Protein AF-A0A3D5PL58-F1 (afdb_monomer)

Mean predicted aligned error: 9.34 Å

Secondary structure (DSSP, 8-state):
-HHHHHHHTT----HHHHHHHHHHHHHSHHHHHHHHHHHHHHHS---HHHHHHHHHHHHHHHHHHHHHHHHHHHHHHH-GGGGG--SHHHHHHHHHHHHHHHHHHTT---SGGG--

Foldseek 3Di:
DVVVVCVVVVDPDDVVVVVVVVVCCCVDLVVVLQVQLVCLCVVQVDDSVLSSLQCSLVSLVVCCVPCLQVLLVVLCVVPVVLVPDPDSSRSSNVSSVVSLVVCVVVVGDNDSVPRD

pLDDT: mean 76.66, std 20.45, range [33.31, 96.81]

Radius of gyration: 14.79 Å; Cα contacts (8 Å, |Δi|>4): 94; chains: 1; bounding box: 34×36×33 Å

Nearest PDB structures (foldseek):
  3bfj-assembly1_A  TM=9.060E-01  e=1.067E-02  Klebsiella pneumoniae
  7w9x-assembly1_A  TM=8.731E-01  e=1.109E-01  Bacillus spizizenii ATCC 6633 = JCM 2499
  7w9x-assembly1_B  TM=8.787E-01  e=2.181E-01  Bacillus spizizenii ATCC 6633 = JCM 2499
  7w9y-assembly1_B  TM=8.639E-01  e=4.073E-01  Bacillus spizizenii ATCC 6633 = JCM 2499

Structure (mmCIF, N/CA/C/O backbone):
data_AF-A0A3D5PL58-F1
#
_entry.id   AF-A0A3D5PL58-F1
#
loop_
_atom_site.group_PDB
_atom_site.id
_atom_site.type_symbol
_atom_site.label_atom_id
_atom_site.label_alt_id
_atom_site.label_comp_id
_atom_site.label_asym_id
_atom_site.label_entity_id
_atom_site.label_seq_id
_atom_site.pdbx_PDB_ins_code
_atom_site.Cartn_x
_atom_site.Cartn_y
_atom_site.Cartn_z
_atom_site.occupancy
_atom_site.B_iso_or_equiv
_atom_site.auth_seq_id
_atom_site.auth_comp_id
_atom_site.auth_asym_id
_atom_site.auth_atom_id
_atom_site.pdbx_PDB_model_num
ATOM 1 N N . VAL A 1 1 ? 6.562 4.966 -2.902 1.00 44.72 1 VAL A N 1
ATOM 2 C CA . VAL A 1 1 ? 5.781 5.436 -1.732 1.00 44.72 1 VAL A CA 1
ATOM 3 C C . VAL A 1 1 ? 6.368 6.719 -1.146 1.00 44.72 1 VAL A C 1
ATOM 5 O O . VAL A 1 1 ? 5.681 7.721 -1.229 1.00 44.72 1 VAL A O 1
ATOM 8 N N . ALA A 1 2 ? 7.645 6.760 -0.727 1.00 33.31 2 ALA A N 1
ATOM 9 C CA . ALA A 1 2 ? 8.344 7.997 -0.308 1.00 33.31 2 ALA A CA 1
ATOM 10 C C . ALA A 1 2 ? 8.188 9.157 -1.306 1.00 33.31 2 ALA A C 1
ATOM 12 O O . ALA A 1 2 ? 7.722 10.236 -0.973 1.00 33.31 2 ALA A O 1
ATOM 13 N N . LYS A 1 3 ? 8.492 8.880 -2.580 1.00 33.59 3 LYS A N 1
ATOM 14 C CA . LYS A 1 3 ? 8.350 9.855 -3.666 1.00 33.59 3 LYS A CA 1
ATOM 15 C C . LYS A 1 3 ? 6.899 10.211 -3.982 1.00 33.59 3 LYS A C 1
ATOM 17 O O . LYS A 1 3 ? 6.665 11.304 -4.456 1.00 33.59 3 LYS A O 1
ATOM 22 N N . LEU A 1 4 ? 5.934 9.327 -3.722 1.00 35.69 4 LEU A N 1
ATOM 23 C CA . LEU A 1 4 ? 4.521 9.623 -3.981 1.00 35.69 4 LEU A CA 1
ATOM 24 C C . LEU A 1 4 ? 3.960 10.559 -2.895 1.00 35.69 4 LEU A C 1
ATOM 26 O O . LEU A 1 4 ? 3.236 11.488 -3.217 1.00 35.69 4 LEU A O 1
ATOM 30 N N . VAL A 1 5 ? 4.370 10.362 -1.636 1.00 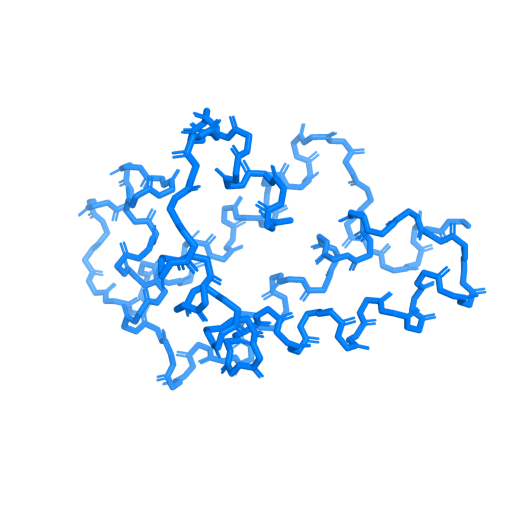39.84 5 VAL A N 1
ATOM 31 C CA . VAL A 1 5 ? 4.042 11.243 -0.501 1.00 39.84 5 VAL A CA 1
ATOM 32 C C . VAL A 1 5 ? 4.743 12.602 -0.638 1.00 39.84 5 VAL A C 1
ATOM 34 O O . VAL A 1 5 ? 4.081 13.629 -0.558 1.00 39.84 5 VAL A O 1
ATOM 37 N N . ALA A 1 6 ? 6.035 12.621 -0.986 1.00 36.25 6 ALA A N 1
ATOM 38 C CA . ALA A 1 6 ? 6.788 13.860 -1.21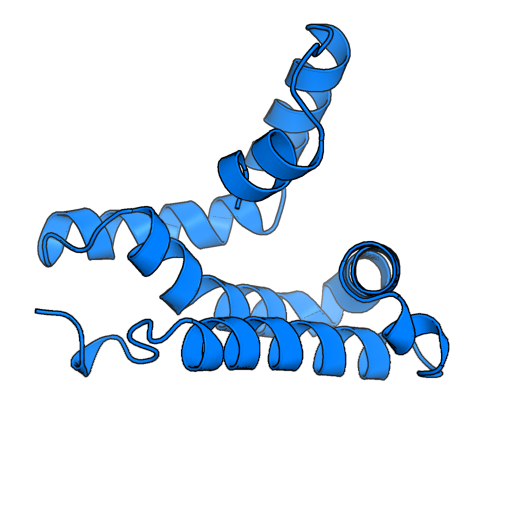4 1.00 36.25 6 ALA A CA 1
ATOM 39 C C . ALA A 1 6 ? 6.300 14.664 -2.442 1.00 36.25 6 ALA A C 1
ATOM 41 O O . ALA A 1 6 ? 6.346 15.892 -2.440 1.00 36.25 6 ALA A O 1
ATOM 42 N N . ILE A 1 7 ? 5.803 13.990 -3.490 1.00 36.81 7 ILE A N 1
ATOM 43 C CA . ILE A 1 7 ? 5.189 14.648 -4.659 1.00 36.81 7 ILE A CA 1
ATOM 44 C C . ILE A 1 7 ? 3.807 15.221 -4.314 1.00 36.81 7 ILE A C 1
ATOM 46 O O . ILE A 1 7 ? 3.477 16.306 -4.786 1.00 36.81 7 ILE A O 1
ATOM 50 N N . LEU A 1 8 ? 3.012 14.543 -3.477 1.00 37.31 8 LEU A N 1
ATOM 51 C CA . LEU A 1 8 ? 1.713 15.054 -3.018 1.00 37.31 8 LEU A CA 1
ATOM 52 C C . LEU A 1 8 ? 1.845 16.230 -2.035 1.00 37.31 8 LEU A C 1
ATOM 54 O O . LEU A 1 8 ? 0.922 17.033 -1.937 1.00 37.31 8 LEU A O 1
ATOM 58 N N . GLN A 1 9 ? 2.982 16.356 -1.343 1.00 41.22 9 GLN A N 1
ATOM 59 C CA . GLN A 1 9 ? 3.235 17.425 -0.370 1.00 41.22 9 GLN A CA 1
ATOM 60 C C . GLN A 1 9 ? 4.055 18.613 -0.895 1.00 41.22 9 GLN A C 1
ATOM 62 O O . GLN A 1 9 ? 4.304 19.531 -0.124 1.00 41.22 9 GLN A O 1
ATOM 67 N N . GLY A 1 10 ? 4.425 18.662 -2.182 1.00 34.12 10 GLY A N 1
ATOM 68 C CA . GLY A 1 10 ? 5.046 19.857 -2.776 1.00 34.12 10 GLY A CA 1
ATOM 69 C C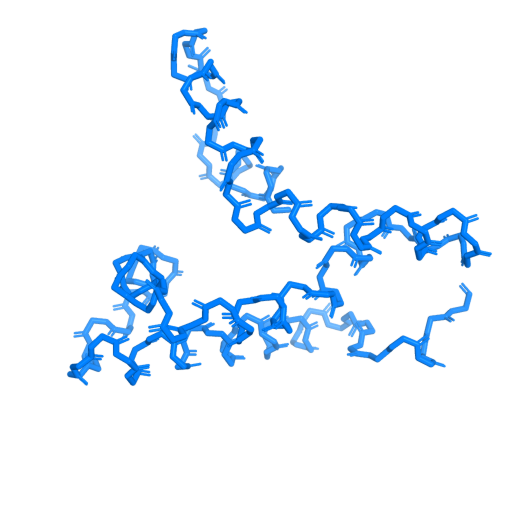 . GLY A 1 10 ? 6.299 20.318 -2.019 1.00 34.12 10 GLY A C 1
ATOM 70 O O . GLY A 1 10 ? 6.303 21.377 -1.404 1.00 34.12 10 GLY A O 1
ATOM 71 N N . SER A 1 11 ? 7.344 19.490 -2.046 1.00 51.19 11 SER A N 1
ATOM 72 C CA . SER A 1 11 ? 8.560 19.594 -1.229 1.00 51.19 11 SER A CA 1
ATOM 73 C C . SER A 1 11 ? 9.138 21.009 -1.026 1.00 51.19 11 SER A C 1
ATOM 75 O O . SER A 1 11 ? 9.690 21.611 -1.953 1.00 51.19 11 SER A O 1
ATOM 77 N N . SER A 1 12 ? 9.146 21.437 0.238 1.00 44.56 12 SER A N 1
ATOM 78 C CA . SER A 1 12 ? 10.031 22.457 0.818 1.00 44.56 12 SER A CA 1
ATOM 79 C C . SER A 1 12 ? 10.525 21.998 2.203 1.00 44.56 12 SER A C 1
ATOM 81 O O . SER A 1 12 ? 10.328 22.699 3.192 1.00 44.56 12 SER A O 1
ATOM 83 N N . GLU A 1 13 ? 11.065 20.778 2.303 1.00 51.41 13 GLU A N 1
ATOM 84 C CA . GLU A 1 13 ? 11.281 20.116 3.601 1.00 51.41 13 GLU A CA 1
ATOM 85 C C . GLU A 1 13 ? 12.497 20.618 4.392 1.00 51.41 13 GLU A C 1
ATOM 87 O O . GLU A 1 13 ? 13.584 20.847 3.852 1.00 51.41 13 GLU A O 1
ATOM 92 N N . ASP A 1 14 ? 12.262 20.724 5.702 1.00 50.09 14 ASP A N 1
ATOM 93 C CA . ASP A 1 14 ? 13.207 20.994 6.780 1.00 50.09 14 ASP A CA 1
ATOM 94 C C . ASP A 1 14 ? 13.968 19.707 7.163 1.00 50.09 14 ASP A C 1
ATOM 96 O O . ASP A 1 14 ? 13.414 18.604 7.190 1.00 50.09 14 ASP A O 1
ATOM 100 N N . LEU A 1 15 ? 15.264 19.830 7.445 1.00 43.72 15 LEU A N 1
ATOM 101 C CA . LEU A 1 15 ? 16.180 18.694 7.601 1.00 43.72 15 LEU A CA 1
ATOM 102 C C . LEU A 1 15 ? 15.921 17.879 8.881 1.00 43.72 15 LEU A C 1
ATOM 104 O O . LEU A 1 15 ? 16.227 16.684 8.909 1.00 43.72 15 LEU A O 1
ATOM 108 N N . ASP A 1 16 ? 15.316 18.483 9.905 1.00 44.62 16 ASP A N 1
ATOM 109 C CA . ASP A 1 16 ? 14.930 17.792 11.144 1.00 44.62 16 ASP A CA 1
ATOM 110 C C . ASP A 1 16 ? 13.690 16.899 10.948 1.00 44.62 16 ASP A C 1
ATOM 112 O O . ASP A 1 16 ? 13.608 15.796 11.500 1.00 44.62 16 ASP A O 1
ATOM 116 N N . GLU A 1 17 ? 12.761 17.314 10.083 1.00 47.84 17 GLU A N 1
ATOM 117 C CA . GLU A 1 17 ? 11.598 16.512 9.690 1.00 47.84 17 GLU A CA 1
ATOM 118 C C . GLU A 1 17 ? 12.040 15.347 8.788 1.00 47.84 17 GLU A C 1
ATOM 120 O O . GLU A 1 17 ? 11.651 14.198 9.010 1.00 47.84 17 GLU A O 1
ATOM 125 N N . ALA A 1 18 ? 12.981 15.600 7.871 1.00 41.78 18 ALA A N 1
ATOM 126 C CA . ALA A 1 18 ? 13.606 14.574 7.036 1.00 41.78 18 ALA A CA 1
ATOM 127 C C . ALA A 1 18 ? 14.379 13.512 7.848 1.00 41.78 18 ALA A C 1
ATOM 129 O O . ALA A 1 18 ? 14.377 12.334 7.481 1.00 41.78 18 ALA A O 1
ATOM 130 N N . TRP A 1 19 ? 15.012 13.881 8.969 1.00 37.53 19 TRP A N 1
ATOM 131 C CA . TRP A 1 19 ? 15.673 12.922 9.865 1.00 37.53 19 TRP A CA 1
ATOM 132 C C . TRP A 1 19 ? 14.665 12.042 10.618 1.00 37.53 19 TRP A C 1
ATOM 134 O O . TRP A 1 19 ? 14.857 10.825 10.720 1.00 37.53 19 TRP A O 1
ATOM 144 N N . GLY A 1 20 ? 13.560 12.631 11.090 1.00 42.19 20 GLY A N 1
ATOM 145 C CA . GLY A 1 20 ? 12.433 11.899 11.678 1.00 42.19 20 GLY A CA 1
ATOM 146 C C . GLY A 1 20 ? 11.784 10.934 10.682 1.00 42.19 20 GLY A C 1
ATOM 147 O O . GLY A 1 20 ? 11.534 9.773 11.014 1.00 42.19 20 GLY A O 1
ATOM 148 N N . VAL A 1 21 ? 11.619 11.367 9.428 1.00 49.22 21 VAL A N 1
ATOM 149 C CA . VAL A 1 21 ? 11.182 10.521 8.311 1.00 49.22 21 VAL A CA 1
ATOM 150 C C . VAL A 1 21 ? 12.210 9.419 8.037 1.00 49.22 21 VAL A C 1
ATOM 152 O O . VAL A 1 21 ? 11.822 8.267 7.900 1.00 49.22 21 VAL A O 1
ATOM 155 N N . GLY A 1 22 ? 13.514 9.702 8.038 1.00 44.72 22 GLY A N 1
ATOM 156 C CA . GLY A 1 22 ? 14.570 8.703 7.828 1.00 44.72 22 GLY A CA 1
ATOM 157 C C . GLY A 1 22 ? 14.612 7.602 8.898 1.00 44.72 22 GLY A C 1
ATOM 158 O O . GLY A 1 22 ? 14.728 6.418 8.575 1.00 44.72 22 GLY A O 1
ATOM 159 N N . GLN A 1 23 ? 14.449 7.968 10.173 1.00 38.16 23 GLN A N 1
ATOM 160 C CA . GLN A 1 23 ? 14.347 7.013 11.286 1.00 38.16 23 GLN A CA 1
ATOM 161 C C . GLN A 1 23 ? 13.031 6.231 11.263 1.00 38.16 23 GLN A C 1
ATOM 163 O O . GLN A 1 23 ? 13.021 5.029 11.551 1.00 38.16 23 GLN A O 1
ATOM 168 N N . ALA A 1 24 ? 11.933 6.879 10.862 1.00 46.94 24 ALA A N 1
ATOM 169 C CA . ALA A 1 24 ? 10.683 6.192 10.586 1.00 46.94 24 ALA A CA 1
ATOM 170 C C . ALA A 1 24 ? 10.873 5.196 9.433 1.00 46.94 24 ALA A C 1
ATOM 172 O O . ALA A 1 24 ? 10.500 4.046 9.583 1.00 46.94 24 ALA A O 1
ATOM 173 N N . PHE A 1 25 ? 11.538 5.553 8.333 1.00 48.28 25 PHE A N 1
ATOM 174 C CA . PHE A 1 25 ? 11.816 4.660 7.199 1.00 48.28 25 PHE A CA 1
ATOM 175 C C . PHE A 1 25 ? 12.601 3.403 7.588 1.00 48.28 25 PHE A C 1
ATOM 177 O O . PHE A 1 25 ? 12.299 2.327 7.074 1.00 48.28 25 PHE A O 1
ATOM 184 N N . ALA A 1 26 ? 13.575 3.528 8.493 1.00 42.75 26 ALA A N 1
ATOM 185 C CA . ALA A 1 26 ? 14.383 2.406 8.967 1.00 42.75 26 ALA A CA 1
ATOM 186 C C . ALA A 1 26 ? 13.598 1.417 9.854 1.00 42.75 26 ALA A C 1
ATOM 188 O O . ALA A 1 26 ? 13.935 0.235 9.877 1.00 42.75 26 ALA A O 1
ATOM 189 N N . ASN A 1 27 ? 12.548 1.879 10.548 1.00 41.88 27 ASN A N 1
ATOM 190 C CA . ASN A 1 27 ? 11.771 1.086 11.517 1.00 41.88 27 ASN A CA 1
ATOM 191 C C . ASN A 1 27 ? 10.301 0.836 11.108 1.00 41.88 27 ASN A C 1
ATOM 193 O O . ASN A 1 27 ? 9.576 0.119 11.791 1.00 41.88 27 ASN A O 1
ATOM 197 N N . SER A 1 28 ? 9.837 1.438 10.013 1.00 53.88 28 SER A N 1
ATOM 198 C CA . SER A 1 28 ? 8.453 1.392 9.523 1.00 53.88 28 SER A CA 1
ATOM 199 C C . SER A 1 28 ? 8.244 0.217 8.561 1.00 53.88 28 SER A C 1
ATOM 201 O O . SER A 1 28 ? 9.218 -0.272 7.983 1.00 53.88 28 SER A O 1
ATOM 203 N N . PRO A 1 29 ? 6.992 -0.215 8.292 1.00 51.97 29 PRO A N 1
ATOM 204 C CA . PRO A 1 29 ? 6.633 -1.116 7.186 1.00 51.97 29 PRO A CA 1
ATOM 205 C C . PRO A 1 29 ? 7.364 -0.845 5.861 1.00 51.97 29 PRO A C 1
ATOM 207 O O . PRO A 1 29 ? 7.569 -1.764 5.069 1.00 51.97 29 PRO A O 1
ATOM 210 N N . VAL A 1 30 ? 7.821 0.388 5.632 1.00 60.41 30 VAL A N 1
ATOM 211 C CA . VAL A 1 30 ? 8.650 0.751 4.483 1.00 60.41 30 VAL A CA 1
ATOM 212 C C . VAL A 1 30 ? 9.971 -0.033 4.406 1.00 60.41 30 VAL A C 1
ATOM 214 O O . VAL A 1 30 ? 10.372 -0.385 3.297 1.00 60.41 30 VAL A O 1
ATOM 217 N N . ALA A 1 31 ? 10.601 -0.381 5.533 1.00 65.88 31 ALA A N 1
ATOM 218 C CA . ALA A 1 31 ? 11.820 -1.189 5.577 1.00 65.88 31 ALA A CA 1
ATOM 219 C C . ALA A 1 31 ? 11.587 -2.599 5.014 1.00 65.88 31 ALA A C 1
ATOM 221 O O . ALA A 1 31 ? 12.305 -3.029 4.115 1.00 65.88 31 ALA A O 1
ATOM 222 N N . ALA A 1 32 ? 10.537 -3.292 5.468 1.00 72.62 32 ALA A N 1
ATOM 223 C CA . ALA A 1 32 ? 10.197 -4.627 4.973 1.00 72.62 32 ALA A CA 1
ATOM 224 C C . ALA A 1 32 ? 9.789 -4.604 3.489 1.00 72.62 32 ALA A C 1
ATOM 226 O O . ALA A 1 32 ? 10.241 -5.447 2.714 1.00 72.62 32 ALA A O 1
ATOM 227 N N . VAL A 1 33 ? 9.009 -3.601 3.065 1.00 81.56 33 VAL A N 1
ATOM 228 C CA . VAL A 1 33 ? 8.654 -3.407 1.648 1.00 81.56 33 VAL A CA 1
ATOM 229 C C . VAL A 1 33 ? 9.908 -3.203 0.794 1.00 81.56 33 VAL A C 1
ATOM 231 O O . VAL A 1 33 ? 10.050 -3.864 -0.231 1.00 81.56 33 VAL A O 1
ATOM 234 N N . HIS A 1 34 ? 10.850 -2.354 1.215 1.00 79.25 34 HIS A N 1
ATOM 235 C CA . HIS A 1 34 ? 12.079 -2.114 0.451 1.00 79.25 34 HIS A CA 1
ATOM 236 C C . HIS A 1 34 ? 12.982 -3.348 0.422 1.00 79.25 34 HIS A C 1
ATOM 238 O O . HIS A 1 34 ? 13.465 -3.709 -0.649 1.00 79.25 34 HIS A O 1
ATOM 244 N N . VAL A 1 35 ? 13.180 -4.019 1.562 1.00 81.38 35 VAL A N 1
ATOM 245 C CA . VAL A 1 35 ? 13.996 -5.242 1.658 1.00 81.38 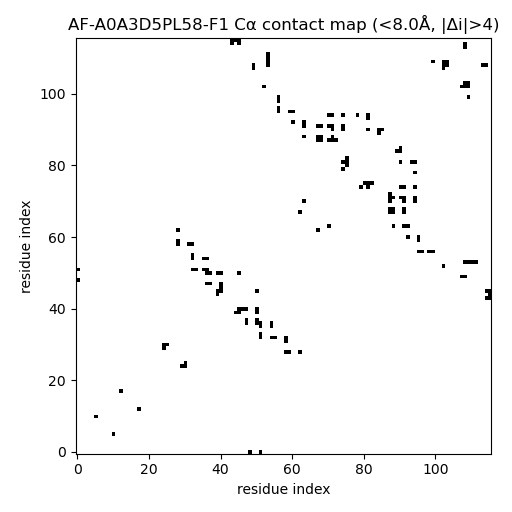35 VAL A CA 1
ATOM 246 C C . VAL A 1 35 ? 13.471 -6.330 0.725 1.00 81.38 35 VAL A C 1
ATOM 248 O O . VAL A 1 35 ? 14.272 -6.985 0.067 1.00 81.38 35 VAL A O 1
ATOM 251 N N . LEU A 1 36 ? 12.150 -6.493 0.612 1.00 82.94 36 LEU A N 1
ATOM 252 C CA . LEU A 1 36 ? 11.545 -7.452 -0.317 1.00 82.94 36 LEU A CA 1
ATOM 253 C C . LEU A 1 36 ? 11.553 -6.960 -1.773 1.00 82.94 36 LEU A C 1
ATOM 255 O O . LEU A 1 36 ? 11.706 -7.765 -2.688 1.00 82.94 36 LEU A O 1
ATOM 259 N N . ALA A 1 37 ? 11.439 -5.652 -2.009 1.00 85.12 37 ALA A N 1
ATOM 260 C CA . ALA A 1 37 ? 11.456 -5.072 -3.351 1.00 85.12 37 ALA A CA 1
ATOM 261 C C . ALA A 1 37 ? 12.842 -5.122 -4.023 1.00 85.12 37 ALA A C 1
ATOM 263 O O . ALA A 1 37 ? 12.917 -5.243 -5.247 1.00 85.12 37 ALA A O 1
ATOM 264 N N . TYR A 1 38 ? 13.935 -5.041 -3.253 1.00 83.62 38 TYR A N 1
ATOM 265 C CA . TYR A 1 38 ? 15.308 -5.104 -3.774 1.00 83.62 38 TYR A CA 1
ATOM 266 C C . TYR A 1 38 ? 15.621 -6.382 -4.568 1.00 83.62 38 TYR A C 1
ATOM 268 O O . TYR A 1 38 ? 16.040 -6.252 -5.720 1.00 83.62 38 TYR A O 1
ATOM 276 N N . PRO A 1 39 ? 15.422 -7.604 -4.033 1.00 83.88 39 PRO A N 1
ATOM 277 C CA . PRO A 1 39 ? 15.690 -8.824 -4.786 1.00 83.88 39 PRO A CA 1
ATOM 278 C C . PRO A 1 39 ? 14.779 -8.956 -6.010 1.00 83.88 39 PRO A C 1
ATOM 280 O O . PRO A 1 39 ? 15.243 -9.451 -7.032 1.00 83.88 39 PRO A O 1
ATOM 283 N N . ILE A 1 40 ? 13.535 -8.459 -5.959 1.00 83.56 40 ILE A N 1
ATOM 284 C CA . ILE A 1 40 ? 12.630 -8.456 -7.121 1.00 83.56 40 ILE A CA 1
ATOM 285 C C . ILE A 1 40 ? 13.197 -7.570 -8.236 1.00 83.56 40 ILE A C 1
ATOM 287 O O . ILE A 1 40 ? 13.391 -8.033 -9.356 1.00 83.56 40 ILE A O 1
ATOM 291 N N . GLY A 1 41 ? 13.516 -6.309 -7.925 1.00 83.56 41 GLY A N 1
ATOM 292 C CA . GLY A 1 41 ? 14.058 -5.373 -8.915 1.00 83.56 41 GLY A CA 1
ATOM 293 C C . GLY A 1 41 ? 15.443 -5.769 -9.435 1.00 83.56 41 GLY A C 1
ATOM 294 O O . GLY A 1 41 ? 15.746 -5.551 -10.602 1.00 83.56 41 GLY A O 1
ATOM 295 N N . GLY A 1 42 ? 16.281 -6.372 -8.587 1.00 83.12 42 GLY A N 1
ATOM 296 C CA . GLY A 1 42 ? 17.618 -6.828 -8.966 1.00 83.12 42 GLY A CA 1
ATOM 297 C C . GLY A 1 42 ? 17.622 -8.101 -9.813 1.00 83.12 42 GLY A C 1
ATOM 298 O O . GLY A 1 42 ? 18.430 -8.206 -10.729 1.00 83.12 42 GLY A O 1
ATOM 299 N N . THR A 1 43 ? 16.728 -9.052 -9.523 1.00 85.50 43 THR A N 1
ATOM 300 C CA . THR A 1 43 ? 16.692 -10.362 -10.204 1.00 85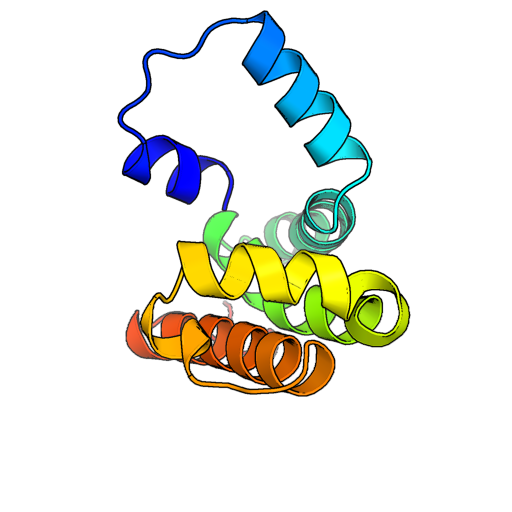.50 43 THR A CA 1
ATOM 301 C C . THR A 1 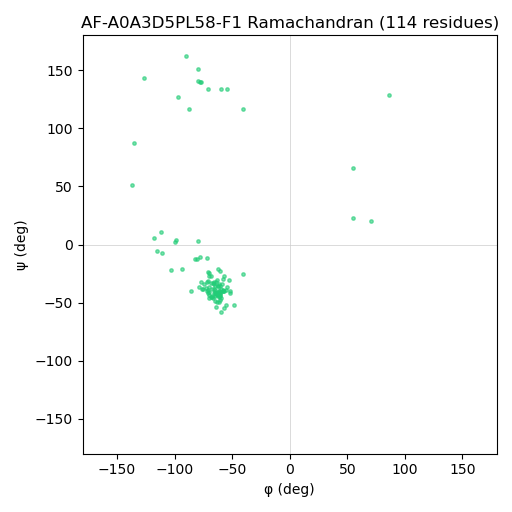43 ? 15.892 -10.317 -11.501 1.00 85.50 43 THR A C 1
ATOM 303 O O . THR A 1 43 ? 16.293 -10.929 -12.483 1.00 85.50 43 THR A O 1
ATOM 306 N N . PHE A 1 44 ? 14.771 -9.593 -11.503 1.00 85.69 44 PHE A N 1
ATOM 307 C CA . PHE A 1 44 ? 13.814 -9.571 -12.613 1.00 85.69 44 PHE A CA 1
ATOM 308 C C . PHE A 1 44 ? 13.783 -8.218 -13.332 1.00 85.69 44 PHE A C 1
ATOM 310 O O . PHE A 1 44 ? 12.876 -7.950 -14.097 1.00 85.69 44 PHE A O 1
ATOM 317 N N . HIS A 1 45 ? 14.732 -7.317 -13.049 1.00 85.44 45 HIS A N 1
ATOM 318 C CA . HIS A 1 45 ? 14.818 -5.988 -13.677 1.00 85.44 45 HIS A CA 1
ATOM 319 C C . HIS A 1 45 ? 13.542 -5.126 -13.574 1.00 85.44 45 HIS A C 1
ATOM 321 O O . HIS A 1 45 ? 13.355 -4.166 -14.323 1.00 85.44 45 HIS A O 1
ATOM 327 N N . VAL A 1 46 ? 12.695 -5.417 -12.586 1.00 87.06 46 VAL A N 1
ATOM 328 C CA . VAL A 1 46 ? 11.427 -4.723 -12.360 1.00 87.06 46 VAL A CA 1
ATOM 329 C C . VAL A 1 46 ? 11.680 -3.298 -11.851 1.00 87.06 46 VAL A C 1
ATOM 331 O O . VAL A 1 46 ? 12.469 -3.109 -10.913 1.00 87.06 46 VAL A O 1
ATOM 334 N N . PRO A 1 47 ? 10.993 -2.273 -12.398 1.00 88.38 47 PRO A N 1
ATOM 335 C CA . PRO A 1 47 ? 11.111 -0.905 -11.917 1.00 88.38 47 PRO A CA 1
ATOM 336 C C . PRO A 1 47 ? 10.840 -0.809 -10.417 1.00 88.38 47 PRO A C 1
ATOM 338 O O . PRO A 1 47 ? 9.840 -1.317 -9.916 1.00 88.38 47 PRO A O 1
ATOM 341 N N . HIS A 1 48 ? 11.694 -0.082 -9.695 1.00 85.12 48 HIS A N 1
ATOM 342 C CA . HIS A 1 48 ? 11.648 -0.023 -8.231 1.00 85.12 48 HIS A CA 1
ATOM 343 C C . HIS A 1 48 ? 10.257 0.324 -7.670 1.00 85.12 48 HIS A C 1
ATOM 345 O O . HIS A 1 48 ? 9.822 -0.259 -6.678 1.00 85.12 48 HIS A O 1
ATOM 351 N N . GLY A 1 49 ? 9.537 1.253 -8.308 1.00 82.62 49 GLY A N 1
ATOM 352 C CA . GLY A 1 49 ? 8.173 1.612 -7.910 1.00 82.62 49 GLY A CA 1
ATOM 353 C C . GLY A 1 49 ? 7.193 0.438 -7.984 1.00 82.62 49 GLY A C 1
ATOM 354 O O . GLY A 1 49 ? 6.419 0.245 -7.048 1.00 82.62 49 GLY A O 1
ATOM 355 N N . LEU A 1 50 ? 7.286 -0.370 -9.042 1.00 86.31 50 LEU A N 1
ATOM 356 C CA . LEU A 1 50 ? 6.452 -1.550 -9.252 1.00 86.31 50 LEU A CA 1
ATOM 357 C C . LEU A 1 50 ? 6.805 -2.663 -8.258 1.00 86.31 50 LEU A C 1
ATOM 359 O O . LEU A 1 50 ? 5.910 -3.211 -7.622 1.00 86.31 50 LEU A O 1
ATOM 363 N N . SER A 1 51 ? 8.095 -2.919 -8.015 1.00 87.50 51 SER A N 1
ATOM 364 C CA . SER A 1 51 ? 8.531 -3.896 -7.004 1.00 87.50 51 SER A CA 1
ATOM 365 C C . SER A 1 51 ? 8.002 -3.562 -5.606 1.00 87.50 51 SER A C 1
ATOM 367 O O . SER A 1 51 ? 7.567 -4.450 -4.878 1.00 87.50 51 SER A O 1
ATOM 369 N N . ASN A 1 52 ? 7.993 -2.277 -5.232 1.00 88.50 52 ASN A N 1
ATOM 370 C CA . ASN A 1 52 ? 7.407 -1.834 -3.965 1.00 88.50 52 ASN A CA 1
ATOM 371 C C . ASN A 1 52 ? 5.881 -2.003 -3.950 1.00 88.50 52 ASN A C 1
ATOM 373 O O . ASN A 1 52 ? 5.334 -2.455 -2.947 1.00 88.50 52 ASN A O 1
ATOM 377 N N . ALA A 1 53 ? 5.195 -1.628 -5.034 1.00 88.94 53 ALA A N 1
ATOM 378 C CA . ALA A 1 53 ? 3.741 -1.733 -5.129 1.00 88.94 53 ALA A CA 1
ATOM 379 C C . ALA A 1 53 ? 3.267 -3.189 -5.010 1.00 88.94 53 ALA A C 1
ATOM 381 O O . ALA A 1 53 ? 2.304 -3.456 -4.297 1.00 88.94 53 ALA A O 1
ATOM 382 N N . LEU A 1 54 ? 3.997 -4.126 -5.621 1.00 89.62 54 LEU A N 1
ATOM 383 C CA . LEU A 1 54 ? 3.692 -5.556 -5.577 1.00 89.62 54 LEU A CA 1
ATOM 384 C C . LEU A 1 54 ? 3.733 -6.129 -4.160 1.00 89.62 54 LEU A C 1
ATOM 386 O O . LEU A 1 54 ? 2.882 -6.935 -3.804 1.00 89.62 54 LEU A O 1
ATOM 390 N N . VAL A 1 55 ? 4.700 -5.723 -3.332 1.00 90.44 55 VAL A N 1
ATOM 391 C CA . VAL A 1 55 ? 4.870 -6.306 -1.988 1.00 90.44 55 VAL A CA 1
ATOM 392 C C . VAL A 1 55 ? 4.145 -5.531 -0.885 1.00 90.44 55 VAL A C 1
ATOM 394 O O . VAL A 1 55 ? 3.854 -6.100 0.168 1.00 90.44 55 VAL A O 1
ATOM 397 N N . LEU A 1 56 ? 3.817 -4.254 -1.112 1.00 90.56 56 LEU A N 1
ATOM 398 C CA . LEU A 1 56 ? 3.238 -3.361 -0.104 1.00 90.56 56 LEU A CA 1
ATOM 399 C C . LEU A 1 56 ? 1.952 -3.908 0.546 1.00 90.56 56 LEU A C 1
ATOM 401 O O . LEU A 1 56 ? 1.927 -3.983 1.779 1.00 90.56 56 LEU A O 1
ATOM 405 N N . PRO A 1 57 ? 0.913 -4.345 -0.197 1.00 91.69 57 PRO A N 1
ATOM 406 C CA . PRO A 1 57 ? -0.305 -4.858 0.427 1.00 91.69 57 PRO A CA 1
ATOM 407 C C . PRO A 1 57 ? -0.036 -6.090 1.297 1.00 91.69 57 PRO A C 1
ATOM 409 O O . PRO A 1 57 ? -0.637 -6.248 2.355 1.00 91.69 57 PRO A O 1
ATOM 412 N N . HIS A 1 58 ? 0.893 -6.958 0.892 1.00 91.69 58 HIS A N 1
ATOM 413 C CA . HIS A 1 58 ? 1.224 -8.174 1.636 1.00 91.69 58 HIS A CA 1
ATOM 414 C C . HIS A 1 58 ? 1.961 -7.873 2.942 1.00 91.69 58 HIS A C 1
ATOM 416 O O . HIS A 1 58 ? 1.619 -8.448 3.974 1.00 91.69 58 HIS A O 1
ATOM 422 N N . VAL A 1 59 ? 2.914 -6.937 2.924 1.00 90.38 59 VAL A N 1
ATOM 423 C CA . VAL A 1 59 ? 3.616 -6.496 4.140 1.00 90.38 59 VAL A CA 1
ATOM 424 C C 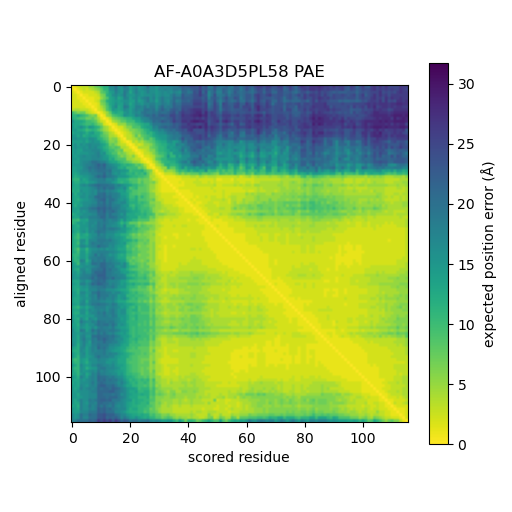. VAL A 1 59 ? 2.650 -5.831 5.118 1.00 90.38 59 VAL A C 1
ATOM 426 O O . VAL A 1 59 ? 2.701 -6.105 6.316 1.00 90.38 59 VAL A O 1
ATOM 429 N N . LEU A 1 60 ? 1.730 -4.995 4.628 1.00 89.75 60 LEU A N 1
ATOM 430 C CA . LEU A 1 60 ? 0.733 -4.367 5.493 1.00 89.75 60 LEU A CA 1
ATOM 431 C C . LEU A 1 60 ? -0.228 -5.393 6.107 1.00 89.75 60 LEU A C 1
ATOM 433 O O . LEU A 1 60 ? -0.534 -5.271 7.289 1.00 89.75 60 LEU A O 1
ATOM 437 N N . ARG A 1 61 ? -0.659 -6.422 5.357 1.00 92.88 61 ARG A N 1
ATOM 438 C CA . ARG A 1 61 ? -1.477 -7.523 5.908 1.00 92.88 61 ARG A CA 1
ATOM 439 C C . ARG A 1 61 ? -0.721 -8.317 6.963 1.00 92.88 61 ARG A C 1
ATOM 441 O O . ARG A 1 61 ? -1.299 -8.634 7.995 1.00 92.88 61 ARG A O 1
ATOM 448 N N . PHE A 1 62 ? 0.555 -8.608 6.716 1.00 90.00 62 PHE A N 1
ATOM 449 C CA . PHE A 1 62 ? 1.409 -9.308 7.673 1.00 90.00 62 PHE A CA 1
ATOM 450 C C . PHE A 1 62 ? 1.548 -8.526 8.989 1.00 90.00 62 PHE A C 1
ATOM 452 O O . PHE A 1 62 ? 1.421 -9.114 10.055 1.00 90.00 62 PHE A O 1
ATOM 459 N N . ASN A 1 63 ? 1.719 -7.203 8.916 1.00 87.12 63 ASN A N 1
ATOM 460 C CA . ASN A 1 63 ? 1.853 -6.342 10.095 1.00 87.12 63 ASN A CA 1
ATOM 461 C C . ASN A 1 63 ? 0.512 -5.946 10.736 1.00 87.12 63 ASN A C 1
ATOM 463 O O . ASN A 1 63 ? 0.503 -5.400 11.837 1.00 87.12 63 ASN A O 1
ATOM 467 N N . ALA A 1 64 ? -0.624 -6.168 10.068 1.00 89.12 64 ALA A N 1
ATOM 468 C CA . ALA A 1 64 ? -1.930 -5.703 10.532 1.00 89.12 64 ALA A CA 1
ATOM 469 C C . ALA A 1 64 ? -2.304 -6.162 11.958 1.00 89.12 64 ALA A C 1
ATOM 471 O O . ALA A 1 64 ? -2.849 -5.328 12.680 1.00 89.12 64 ALA A O 1
ATOM 472 N N . PRO A 1 65 ? -2.007 -7.400 12.412 1.00 90.06 65 PRO A N 1
ATOM 473 C CA . PRO A 1 65 ? -2.321 -7.825 13.779 1.00 90.06 65 PRO A CA 1
ATOM 474 C C . PRO A 1 65 ? -1.753 -6.897 14.862 1.00 90.06 65 PRO A C 1
ATOM 476 O O . PRO A 1 65 ? -2.444 -6.630 15.841 1.00 90.06 65 PRO A O 1
ATOM 479 N N . ASP A 1 66 ? -0.556 -6.346 14.644 1.00 86.50 66 ASP A N 1
ATOM 480 C CA . ASP A 1 66 ? 0.143 -5.496 15.616 1.00 86.50 66 ASP A CA 1
ATOM 481 C C . ASP A 1 66 ? 0.072 -3.996 15.269 1.00 86.50 66 ASP A C 1
ATOM 483 O O . ASP A 1 66 ? 0.234 -3.137 16.136 1.00 86.50 66 ASP A O 1
ATOM 487 N N . ALA A 1 67 ? -0.178 -3.654 14.000 1.00 86.69 67 ALA A N 1
ATOM 488 C CA . ALA A 1 67 ? -0.083 -2.286 13.482 1.00 86.69 67 ALA A CA 1
ATOM 489 C C . ALA A 1 67 ? -1.403 -1.707 12.939 1.00 86.69 67 ALA A C 1
ATOM 491 O O . ALA A 1 67 ? -1.402 -0.594 12.403 1.00 86.69 67 ALA A O 1
ATOM 492 N N . HIS A 1 68 ? -2.541 -2.405 13.073 1.00 88.81 68 HIS A N 1
ATOM 493 C CA . HIS A 1 68 ? -3.824 -1.927 12.531 1.00 88.81 68 HIS A CA 1
ATOM 494 C C . HIS A 1 68 ? -4.246 -0.548 13.063 1.00 88.81 68 HIS A C 1
ATOM 496 O O . HIS A 1 68 ? -4.907 0.194 12.341 1.00 88.81 68 HIS A O 1
ATOM 502 N N . GLY A 1 69 ? -3.865 -0.184 14.295 1.00 86.94 69 GLY A N 1
ATOM 503 C CA . GLY A 1 69 ? -4.135 1.139 14.870 1.00 86.94 69 GLY A CA 1
ATOM 504 C C . GLY A 1 69 ? -3.511 2.261 14.038 1.00 86.94 69 GLY A C 1
ATOM 505 O O . GLY A 1 69 ? -4.229 3.090 13.485 1.00 86.94 69 GLY A O 1
ATOM 506 N N . HIS A 1 70 ? -2.190 2.209 13.853 1.00 85.62 70 HIS A N 1
ATOM 507 C CA . HIS A 1 70 ? -1.444 3.181 13.049 1.00 85.62 70 HIS A CA 1
ATOM 508 C C . HIS A 1 70 ? -1.914 3.207 11.588 1.00 85.62 70 HIS A C 1
ATOM 510 O O . HIS A 1 70 ? -2.152 4.272 11.021 1.00 85.62 70 HIS A O 1
ATOM 516 N N . ASN A 1 71 ? -2.114 2.035 10.976 1.00 85.19 71 ASN A N 1
ATOM 517 C CA . ASN A 1 71 ? -2.594 1.955 9.594 1.00 85.19 71 ASN A CA 1
ATOM 518 C C . ASN A 1 71 ? -3.994 2.570 9.434 1.00 85.19 71 ASN A C 1
ATOM 520 O O . ASN A 1 71 ? -4.270 3.210 8.425 1.00 85.19 71 ASN A O 1
ATOM 524 N N . SER A 1 72 ? -4.867 2.415 10.432 1.00 89.31 72 SER A N 1
ATOM 525 C CA . SER A 1 72 ? -6.206 3.012 10.455 1.00 89.31 72 SER A CA 1
ATOM 526 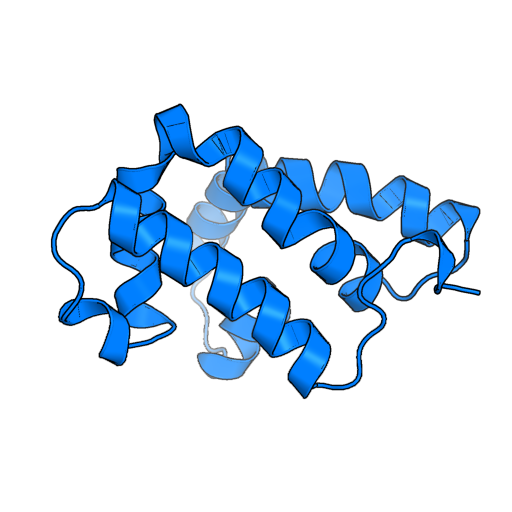C C . SER A 1 72 ? -6.181 4.541 10.559 1.00 89.31 72 SER A C 1
ATOM 528 O O . SER A 1 72 ? -7.065 5.205 10.018 1.00 89.31 72 SER A O 1
ATOM 530 N N . GLU A 1 73 ? -5.203 5.121 11.250 1.00 87.44 73 GLU A N 1
ATOM 531 C CA . GLU A 1 73 ? -5.037 6.579 11.317 1.00 87.44 73 GLU A CA 1
ATOM 532 C C . GLU A 1 73 ? -4.577 7.141 9.968 1.00 87.44 73 GLU A C 1
ATOM 534 O O . GLU A 1 73 ? -5.163 8.091 9.447 1.00 87.44 73 GLU A O 1
ATOM 539 N N . ILE A 1 74 ? -3.586 6.494 9.348 1.00 86.69 74 ILE A N 1
ATOM 540 C CA . ILE A 1 74 ? -3.064 6.883 8.031 1.00 86.69 74 ILE A CA 1
ATOM 541 C C . ILE A 1 74 ? -4.129 6.705 6.939 1.00 86.69 74 ILE A C 1
ATOM 543 O O . ILE A 1 74 ? -4.216 7.528 6.025 1.00 86.69 74 ILE A O 1
ATOM 547 N N . ALA A 1 75 ? -4.967 5.669 7.051 1.00 89.69 75 ALA A N 1
ATOM 548 C CA . ALA A 1 75 ? -6.017 5.353 6.088 1.00 89.69 75 ALA A CA 1
ATOM 549 C C . ALA A 1 75 ? -6.924 6.546 5.776 1.00 89.69 75 ALA A C 1
ATOM 551 O O . ALA A 1 75 ? -7.242 6.783 4.616 1.00 89.69 75 ALA A O 1
ATOM 552 N N . VAL A 1 76 ? -7.304 7.322 6.795 1.00 88.69 76 VAL A N 1
ATOM 553 C CA . VAL A 1 76 ? -8.205 8.473 6.632 1.00 88.69 76 VAL A CA 1
ATOM 554 C C . VAL A 1 76 ? -7.515 9.637 5.918 1.00 88.69 76 VAL A C 1
ATOM 556 O O . VAL A 1 76 ? -8.155 10.347 5.149 1.00 88.69 76 VAL A O 1
ATOM 559 N N . ASN A 1 77 ? -6.208 9.812 6.116 1.00 87.25 77 ASN A N 1
ATOM 560 C CA . ASN A 1 77 ? -5.445 10.855 5.427 1.00 87.25 77 ASN A CA 1
ATOM 561 C C . ASN A 1 77 ? -5.268 10.534 3.937 1.00 87.25 77 ASN A C 1
ATOM 563 O O . ASN A 1 77 ? -5.356 11.423 3.096 1.00 87.25 77 ASN A O 1
ATOM 567 N N . ALA A 1 78 ? -5.032 9.261 3.608 1.00 85.06 78 ALA A N 1
ATOM 568 C CA . ALA A 1 78 ? -4.865 8.812 2.227 1.00 85.06 78 ALA A CA 1
ATOM 569 C C . ALA A 1 78 ? -6.205 8.663 1.484 1.00 85.06 78 ALA A C 1
ATOM 571 O O . ALA A 1 78 ? -6.298 8.964 0.295 1.00 85.06 78 ALA A O 1
ATOM 572 N N . PHE A 1 79 ? -7.241 8.205 2.187 1.00 90.88 79 PHE A N 1
ATOM 573 C CA . PHE A 1 79 ? -8.574 7.933 1.660 1.00 90.88 79 PHE A CA 1
ATOM 574 C C . PHE A 1 79 ? -9.629 8.491 2.632 1.00 90.88 79 PHE A C 1
ATOM 576 O O . PHE A 1 79 ? -10.123 7.757 3.494 1.00 90.88 79 PHE A O 1
ATOM 583 N N . PRO A 1 80 ? -10.016 9.777 2.505 1.00 91.88 80 PRO A N 1
ATOM 584 C CA . PRO A 1 80 ? -10.921 10.448 3.447 1.00 91.88 80 PRO A CA 1
ATOM 585 C C . PRO A 1 80 ? -12.246 9.718 3.699 1.00 91.88 80 PRO A C 1
ATOM 587 O O . PRO A 1 80 ? -12.790 9.758 4.803 1.00 91.88 80 PRO A O 1
ATOM 590 N N . GLN A 1 81 ? -12.750 8.982 2.705 1.00 92.56 81 GLN A N 1
ATOM 591 C CA . GLN A 1 81 ? -13.954 8.160 2.820 1.00 92.56 81 GLN A CA 1
ATOM 592 C C . GLN A 1 81 ? -13.854 7.056 3.888 1.00 92.56 81 GLN A C 1
ATOM 594 O O . GLN A 1 81 ? -14.876 6.613 4.409 1.00 92.56 81 GLN A O 1
ATOM 599 N N . MET A 1 82 ? -12.645 6.629 4.262 1.00 93.06 82 MET A N 1
ATOM 600 C CA . MET A 1 82 ? -12.428 5.588 5.271 1.00 93.06 82 MET A CA 1
ATOM 601 C C . MET A 1 82 ? -12.741 6.045 6.698 1.00 93.06 82 MET A C 1
ATOM 603 O O . MET A 1 82 ? -12.868 5.200 7.585 1.00 93.06 82 MET A O 1
ATOM 607 N N . ALA A 1 83 ? -12.940 7.350 6.923 1.00 92.75 83 ALA A N 1
ATOM 608 C CA . ALA A 1 83 ? -13.438 7.877 8.194 1.00 92.75 83 ALA A CA 1
ATOM 609 C C . ALA A 1 83 ? -14.793 7.271 8.599 1.00 92.75 83 ALA A C 1
ATOM 611 O O . ALA A 1 83 ? -15.086 7.179 9.787 1.00 92.75 83 ALA A O 1
ATOM 612 N N . GLN A 1 84 ? -15.592 6.828 7.620 1.00 94.88 84 GLN A N 1
ATOM 613 C CA . GLN A 1 84 ? -16.908 6.220 7.842 1.00 94.88 84 GLN A CA 1
ATOM 614 C C . GLN A 1 84 ? -16.835 4.757 8.308 1.00 94.88 84 GLN A C 1
ATOM 616 O O . GLN A 1 84 ? -17.850 4.184 8.692 1.00 94.88 84 GLN A O 1
ATOM 621 N N . ILE A 1 85 ? -15.655 4.128 8.255 1.00 96.06 85 ILE A N 1
ATOM 622 C CA . ILE A 1 85 ? -15.470 2.739 8.682 1.00 96.06 85 ILE A CA 1
ATOM 623 C C . ILE A 1 85 ? -15.166 2.723 10.180 1.00 96.06 85 ILE A C 1
ATOM 625 O O . ILE A 1 85 ? -14.134 3.241 10.632 1.00 96.06 85 ILE A O 1
ATOM 629 N N . GLU A 1 86 ? -16.066 2.108 10.942 1.00 95.19 86 GLU A N 1
ATOM 630 C CA . GLU A 1 86 ? -15.905 1.882 12.375 1.00 95.19 86 GLU A CA 1
ATOM 631 C C . GLU A 1 86 ? -14.958 0.705 12.652 1.00 95.19 86 GLU A C 1
ATOM 633 O O . GLU A 1 86 ? -14.995 -0.325 11.981 1.00 95.19 86 GLU A O 1
ATOM 638 N N . GLY A 1 87 ? -14.107 0.857 13.672 1.00 96.06 87 GLY A N 1
ATOM 639 C CA . GLY A 1 87 ? -13.118 -0.149 14.065 1.00 96.06 87 GLY A CA 1
ATOM 640 C C . GLY A 1 87 ? -11.799 -0.042 13.293 1.00 96.06 87 GLY A C 1
ATOM 641 O O . GLY A 1 87 ? -11.760 -0.029 12.062 1.00 96.06 87 GLY A O 1
ATOM 642 N N . SER A 1 88 ? -10.682 0.007 14.024 1.00 94.50 88 SER A N 1
ATOM 643 C CA . SER A 1 88 ? -9.357 0.194 13.420 1.00 94.50 88 SER A CA 1
ATOM 644 C C . SER A 1 88 ? -8.909 -1.014 12.596 1.00 94.50 88 SER A C 1
ATOM 646 O O . SER A 1 88 ? -8.272 -0.846 11.561 1.00 94.50 88 SER A O 1
ATOM 648 N N . GLN A 1 89 ? -9.291 -2.229 12.988 1.00 95.62 89 GLN A N 1
ATOM 649 C CA . GLN A 1 89 ? -9.012 -3.441 12.217 1.00 95.62 89 GLN A CA 1
ATOM 650 C C . GLN A 1 89 ? -9.733 -3.424 10.863 1.00 95.62 89 GLN A C 1
ATOM 652 O O . GLN A 1 89 ? -9.103 -3.643 9.830 1.00 95.62 89 GLN A O 1
ATOM 657 N N . ALA A 1 90 ? -11.033 -3.113 10.857 1.00 96.75 90 ALA A N 1
ATOM 658 C CA . ALA A 1 90 ? -11.831 -3.051 9.633 1.00 96.75 90 ALA A CA 1
ATOM 659 C C . ALA A 1 90 ? -11.335 -1.943 8.696 1.00 96.75 90 ALA A C 1
ATOM 661 O O . ALA A 1 90 ? -11.169 -2.168 7.497 1.00 96.75 90 ALA A O 1
ATOM 662 N N . ARG A 1 91 ? -11.014 -0.765 9.245 1.00 96.62 91 ARG A N 1
ATOM 663 C CA . ARG A 1 91 ? -10.454 0.343 8.466 1.00 96.62 91 ARG A CA 1
ATOM 664 C C . ARG A 1 91 ? -9.072 0.023 7.903 1.00 96.62 91 ARG A C 1
ATOM 666 O O . ARG A 1 91 ? -8.811 0.327 6.745 1.00 96.62 91 ARG A O 1
ATOM 673 N N . CYS A 1 92 ? -8.202 -0.616 8.686 1.00 94.75 92 CYS A N 1
ATOM 674 C CA . CYS A 1 92 ? -6.898 -1.078 8.212 1.00 94.75 92 CYS A CA 1
ATOM 675 C C . CYS A 1 92 ? -7.040 -2.084 7.061 1.00 94.75 92 CYS A C 1
ATOM 677 O O . CYS A 1 92 ? -6.316 -1.980 6.076 1.00 94.75 92 CYS A O 1
ATOM 679 N N . ALA A 1 93 ? -7.964 -3.043 7.160 1.00 96.38 93 ALA A N 1
ATOM 680 C CA . ALA A 1 93 ? -8.214 -3.997 6.082 1.00 96.38 93 ALA A CA 1
ATOM 681 C C . ALA A 1 93 ? -8.681 -3.282 4.803 1.00 96.38 93 ALA A C 1
ATOM 683 O O . ALA A 1 93 ? -8.073 -3.455 3.749 1.00 96.38 93 ALA A O 1
ATOM 684 N N . ALA A 1 94 ? -9.669 -2.389 4.921 1.00 96.81 94 ALA A N 1
ATOM 685 C CA . ALA A 1 94 ? -10.155 -1.593 3.796 1.00 96.81 94 ALA A CA 1
ATOM 686 C C . ALA A 1 94 ? -9.054 -0.721 3.170 1.00 96.81 94 ALA A C 1
ATOM 688 O O . ALA A 1 94 ? -8.984 -0.592 1.951 1.00 96.81 94 ALA A O 1
ATOM 689 N N . PHE A 1 95 ? -8.169 -0.149 3.990 1.00 95.19 95 PHE A N 1
ATOM 690 C CA . PHE A 1 95 ? -7.014 0.625 3.535 1.00 95.19 95 PHE A CA 1
ATOM 691 C C . PHE A 1 95 ? -6.057 -0.194 2.675 1.00 95.19 95 PHE A C 1
ATOM 693 O O . PHE A 1 95 ? -5.656 0.237 1.594 1.00 95.19 95 PHE A O 1
ATOM 700 N N . ILE A 1 96 ? -5.710 -1.388 3.144 1.00 94.56 96 ILE A N 1
ATOM 701 C CA . ILE A 1 96 ? -4.835 -2.310 2.426 1.00 94.56 96 ILE A CA 1
ATOM 702 C C . ILE A 1 96 ? -5.460 -2.721 1.091 1.00 94.56 96 ILE A C 1
ATOM 704 O O . ILE A 1 96 ? -4.764 -2.740 0.074 1.00 94.56 96 ILE A O 1
ATOM 708 N N . ASP A 1 97 ? -6.753 -3.041 1.089 1.00 95.62 97 ASP A N 1
ATOM 709 C CA . ASP A 1 97 ? -7.462 -3.442 -0.124 1.00 95.62 97 ASP A CA 1
ATOM 710 C C . ASP A 1 97 ? -7.534 -2.281 -1.122 1.00 95.62 97 ASP A C 1
ATOM 712 O O . ASP A 1 97 ? -7.202 -2.462 -2.289 1.00 95.62 97 ASP A O 1
ATOM 716 N N . ALA A 1 98 ? -7.798 -1.055 -0.661 1.00 94.12 98 ALA A N 1
ATOM 717 C CA . ALA A 1 98 ? -7.780 0.126 -1.522 1.00 94.12 98 ALA A CA 1
ATOM 718 C C . ALA A 1 98 ? -6.402 0.400 -2.147 1.00 94.12 98 ALA A C 1
ATOM 720 O O . ALA A 1 98 ? -6.328 0.839 -3.293 1.00 94.12 98 ALA A O 1
ATOM 721 N N . LEU A 1 99 ? -5.300 0.138 -1.435 1.00 91.56 99 LEU A N 1
ATOM 722 C CA . LEU A 1 99 ? -3.950 0.243 -2.004 1.00 91.56 99 LEU A CA 1
ATOM 723 C C . LEU A 1 99 ? -3.691 -0.823 -3.081 1.00 91.56 99 LEU A C 1
ATOM 725 O O . LEU A 1 99 ? -3.039 -0.538 -4.093 1.00 91.56 99 LEU A O 1
ATOM 729 N N . ALA A 1 100 ? -4.197 -2.042 -2.876 1.00 91.06 100 ALA A N 1
ATOM 730 C CA . ALA A 1 100 ? -4.107 -3.111 -3.866 1.00 91.06 100 ALA A CA 1
ATOM 731 C C . ALA A 1 100 ? -4.942 -2.777 -5.115 1.00 91.06 100 ALA A C 1
ATOM 733 O O . ALA A 1 100 ? -4.434 -2.850 -6.235 1.00 91.06 100 ALA A O 1
ATOM 734 N N . ASP A 1 101 ? -6.172 -2.306 -4.920 1.00 91.69 101 ASP A N 1
ATOM 735 C CA . ASP A 1 101 ? -7.075 -1.900 -5.996 1.00 91.69 101 ASP A CA 1
ATOM 736 C C 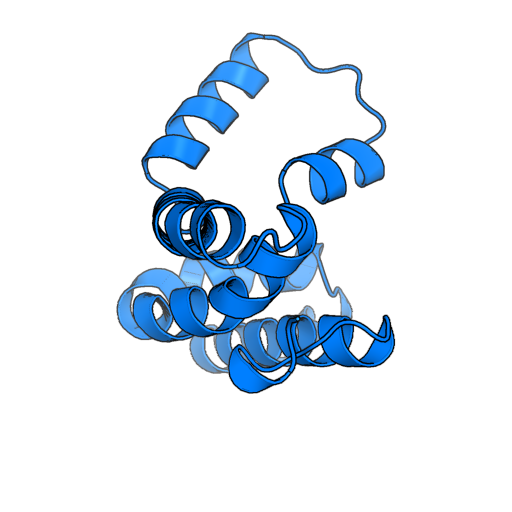. ASP A 1 101 ? -6.549 -0.681 -6.752 1.00 91.69 101 ASP A C 1
ATOM 738 O O . ASP A 1 101 ? -6.635 -0.626 -7.975 1.00 91.69 101 ASP A O 1
ATOM 742 N N . LEU A 1 102 ? -5.948 0.291 -6.059 1.00 88.88 102 LEU A N 1
ATOM 743 C CA . LEU A 1 102 ? -5.295 1.432 -6.700 1.00 88.88 102 LEU A CA 1
ATOM 744 C C . LEU A 1 102 ? -4.207 0.968 -7.672 1.00 88.88 102 LEU A C 1
ATOM 746 O O . LEU A 1 102 ? -4.090 1.514 -8.766 1.00 88.88 102 LEU A O 1
ATOM 750 N N . SER A 1 103 ? -3.443 -0.061 -7.303 1.00 86.00 103 SER A N 1
ATOM 751 C CA . SER A 1 103 ? -2.422 -0.620 -8.189 1.00 86.00 103 SER A CA 1
ATOM 752 C C . SER A 1 103 ? -3.032 -1.199 -9.466 1.00 86.00 103 SER A C 1
ATOM 754 O O . SER A 1 103 ? -2.544 -0.911 -10.560 1.00 86.00 103 SER A O 1
ATOM 756 N N . ALA A 1 104 ? -4.146 -1.923 -9.342 1.00 86.38 104 ALA A N 1
ATOM 757 C CA . ALA A 1 104 ? -4.889 -2.436 -10.490 1.00 86.38 104 ALA A CA 1
ATOM 758 C C . ALA A 1 104 ? -5.490 -1.308 -11.352 1.00 86.38 104 ALA A C 1
ATOM 760 O O . ALA A 1 104 ? -5.359 -1.328 -12.575 1.00 86.38 104 ALA A O 1
ATOM 761 N N . HIS A 1 105 ? -6.097 -0.290 -10.734 1.00 89.00 105 HIS A N 1
ATOM 762 C CA . HIS A 1 105 ? -6.694 0.853 -11.434 1.00 89.00 105 HIS A CA 1
ATOM 763 C C . HIS A 1 105 ? -5.674 1.687 -12.215 1.00 89.00 105 HIS A C 1
ATOM 765 O O . HIS A 1 105 ? -6.011 2.261 -13.248 1.00 89.00 105 HIS A O 1
ATOM 771 N N . LEU A 1 106 ? -4.428 1.746 -11.743 1.00 86.75 106 LEU A N 1
ATOM 772 C CA . LEU A 1 106 ? -3.327 2.414 -12.437 1.00 86.75 106 LEU A CA 1
ATOM 773 C C . LEU A 1 106 ? -2.726 1.567 -13.574 1.00 86.75 106 LEU A C 1
ATOM 775 O O . LEU A 1 106 ? -1.758 1.997 -14.199 1.00 86.75 106 LEU A O 1
ATOM 779 N N . GLY A 1 107 ? -3.276 0.379 -13.849 1.00 86.00 107 GLY A N 1
ATOM 780 C CA . GLY A 1 107 ? -2.789 -0.525 -14.892 1.00 86.00 107 GLY A CA 1
ATOM 781 C C . GLY A 1 107 ? -1.442 -1.168 -14.563 1.00 86.00 107 GLY A C 1
ATOM 782 O O . GLY A 1 107 ? -0.741 -1.606 -15.473 1.00 86.00 107 GLY A O 1
ATOM 783 N N . MET A 1 108 ? -1.056 -1.202 -13.284 1.00 87.06 108 MET A N 1
ATOM 784 C CA . MET A 1 108 ? 0.177 -1.855 -12.855 1.00 87.06 108 MET A CA 1
ATOM 785 C C . MET A 1 108 ? -0.018 -3.369 -12.759 1.00 87.06 108 MET A C 1
ATOM 787 O O . MET A 1 108 ? -1.105 -3.860 -12.446 1.00 87.06 108 MET A O 1
ATOM 791 N N . GLN A 1 109 ? 1.064 -4.116 -12.969 1.00 88.12 109 GLN A N 1
ATOM 792 C CA . GLN A 1 109 ? 1.107 -5.542 -12.674 1.00 88.12 109 GLN A CA 1
ATOM 793 C C . GLN A 1 109 ? 0.825 -5.763 -11.182 1.00 88.12 109 GLN A C 1
ATOM 795 O O . GLN A 1 109 ? 1.381 -5.078 -10.323 1.00 88.12 109 GLN A O 1
ATOM 800 N N . THR A 1 110 ? -0.042 -6.729 -10.876 1.00 88.31 110 THR A N 1
ATOM 801 C CA . THR A 1 110 ? -0.479 -7.030 -9.500 1.00 88.31 110 THR A CA 1
ATOM 802 C C . THR A 1 110 ? 0.043 -8.367 -8.980 1.00 88.31 110 THR A C 1
ATOM 804 O O . THR A 1 110 ? -0.084 -8.647 -7.790 1.00 88.31 110 THR A O 1
ATOM 807 N N . TRP A 1 111 ? 0.689 -9.167 -9.835 1.00 87.62 111 TRP A N 1
ATOM 808 C CA . TRP A 1 111 ? 1.292 -10.441 -9.457 1.00 87.62 111 TRP A CA 1
ATOM 809 C C . TRP A 1 111 ? 2.756 -10.505 -9.875 1.00 87.62 111 TRP A C 1
ATOM 811 O O . TRP A 1 111 ? 3.125 -10.086 -10.968 1.00 87.62 111 TRP A O 1
ATOM 821 N N . LEU A 1 112 ? 3.581 -11.134 -9.036 1.00 86.06 112 LEU A N 1
ATOM 822 C CA . LEU A 1 112 ? 4.999 -11.373 -9.338 1.00 86.06 112 LEU A CA 1
ATOM 823 C C . LEU A 1 112 ? 5.231 -12.268 -10.561 1.00 86.06 112 LEU A C 1
ATOM 825 O O . LEU A 1 112 ? 6.314 -12.260 -11.121 1.00 86.06 112 LEU A O 1
ATOM 829 N N . ARG A 1 113 ? 4.241 -13.063 -10.968 1.00 89.19 113 ARG A N 1
ATOM 830 C CA . ARG A 1 113 ? 4.331 -13.877 -12.189 1.00 89.19 113 ARG A CA 1
ATOM 831 C C . ARG A 1 113 ? 4.042 -13.089 -13.472 1.00 89.19 113 ARG A C 1
ATOM 833 O O . ARG A 1 113 ? 4.260 -13.626 -14.547 1.00 89.19 113 ARG A O 1
ATOM 840 N N . ASP A 1 114 ? 3.501 -11.878 -13.340 1.00 87.44 114 ASP A N 1
ATOM 841 C CA . ASP A 1 114 ? 3.090 -11.035 -14.466 1.00 87.44 114 ASP A CA 1
ATOM 842 C C . ASP A 1 114 ? 4.144 -9.955 -14.775 1.00 87.44 114 ASP A C 1
ATOM 844 O O . ASP A 1 114 ? 3.913 -9.098 -15.626 1.00 87.44 114 ASP A O 1
ATOM 848 N N . VAL A 1 115 ? 5.269 -9.948 -14.050 1.00 81.88 115 VAL A N 1
ATOM 849 C CA . VAL A 1 115 ? 6.397 -9.047 -14.301 1.00 81.88 115 VAL A CA 1
ATOM 850 C C . VAL A 1 115 ? 7.464 -9.762 -15.129 1.00 81.88 115 VAL A C 1
ATOM 852 O O . VAL A 1 115 ? 7.883 -10.861 -14.765 1.00 81.88 115 VAL A O 1
ATOM 855 N N . ASP A 1 116 ? 7.852 -9.130 -16.238 1.00 64.12 116 ASP A N 1
ATOM 856 C CA . ASP A 1 116 ? 8.863 -9.592 -17.203 1.00 64.12 116 ASP A CA 1
ATOM 857 C C . ASP A 1 116 ? 10.273 -9.090 -16.856 1.00 64.12 116 ASP A C 1
ATOM 859 O O . ASP A 1 116 ? 10.391 -7.896 -16.483 1.00 64.12 116 ASP A O 1
#

Sequence (116 aa):
VAKLVAILQGSSEDLDEAWGVGQAFANSPVAAVHVLAYPIGGTFHVPHGLSNALVLPHVLRFNAPDAHGHNSEIAVNAFPQMAQIEGSQARCAAFIDALADLSAHLGMQTWLRDVD

Solvent-accessible surface area (backbone atoms only — not comparable to full-atom values): 6497 Å² total; per-residue (Å²): 102,73,66,56,54,45,62,75,62,66,77,81,80,56,72,70,58,53,49,53,48,50,56,44,42,71,74,34,75,58,34,60,24,47,64,60,17,47,60,45,24,70,74,48,68,36,56,66,69,56,28,32,59,55,39,40,45,57,52,50,59,71,42,32,89,86,39,16,62,63,45,26,59,52,26,32,77,79,38,62,77,45,67,78,47,74,54,42,61,58,25,22,51,53,40,40,49,50,56,48,49,48,40,52,75,72,71,45,71,77,47,85,88,69,63,106